Protein AF-A0ABD5S3V9-F1 (afdb_monomer)

Secondary structure (DSSP, 8-state):
--HHHHHHHHHHHHHHHHHHHHHHHHHHHHHHHHHT--HHHHHHHHHHHHHHHHTTHHHHHHHHHH--

Mean predicted aligned error: 4.63 Å

Radius of gyration: 17.01 Å; Cα contacts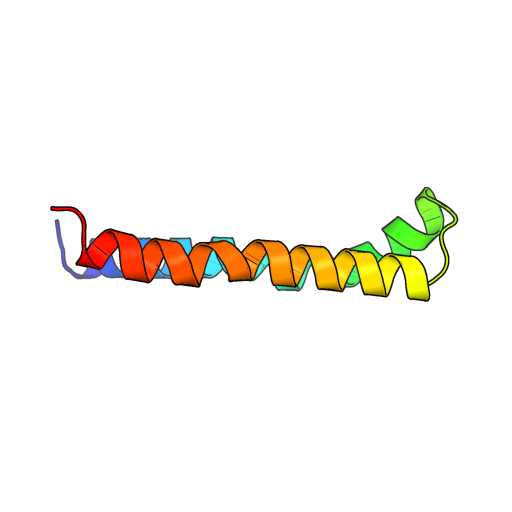 (8 Å, |Δi|>4): 10; chains: 1; bounding box: 38×22×46 Å

InterPro domains:
  IPR036259 MFS transporter superfamily [G3DSA:1.20.1250.20] (2-68)
  IPR036259 MFS transporter superfamily [SSF103473] (3-67)

Sequence (68 aa):
MSRGRLFGTLCSLALLVNLARVMFAPMVDEIIDVFGVGEATVGLLVTLVWVGSAVPRLPTGWLLTRLP

Organism: NCBI:txid1776492

Foldseek 3Di:
DDPVVVVVVVVVVVCVLCVCVVVVPVCLVVCCVVVVDDSVVSVVVVVVVVCVSCVCVVVVVVCVVVPD

pLDDT: mean 91.93, std 4.74, range [70.44, 97.25]

Solvent-accessible surface area (backbone atoms only — not comparable to full-atom values): 4012 Å² total; per-residue (Å²): 135,57,72,68,58,54,51,49,53,52,52,50,52,56,46,60,70,50,45,56,65,64,62,45,60,76,45,51,60,54,51,29,64,78,67,74,46,57,70,69,60,52,52,51,50,55,48,50,53,51,49,62,67,50,56,59,56,57,60,48,57,52,44,67,73,73,52,134

Structure (mmCIF, N/CA/C/O backbone):
data_AF-A0ABD5S3V9-F1
#
_entry.id   AF-A0ABD5S3V9-F1
#
loop_
_atom_site.group_PDB
_atom_site.id
_atom_site.type_symbol
_atom_site.label_atom_id
_atom_site.label_alt_id
_atom_site.label_comp_id
_atom_site.label_asym_id
_atom_site.label_entity_id
_atom_site.label_seq_id
_atom_site.pdbx_PDB_ins_code
_atom_site.Cartn_x
_atom_site.Cartn_y
_atom_site.Cartn_z
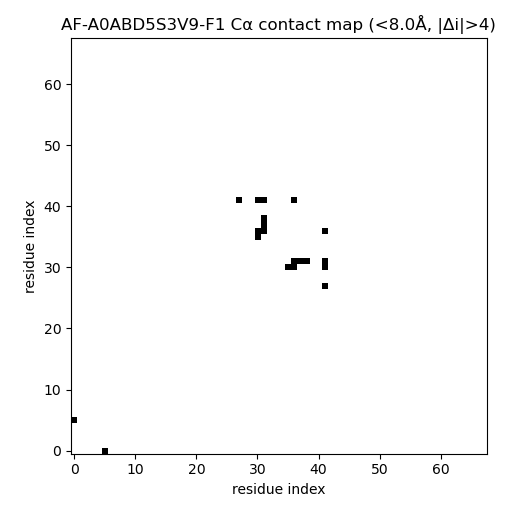_atom_site.occupancy
_atom_site.B_iso_or_equiv
_atom_site.auth_seq_id
_atom_site.auth_comp_id
_atom_site.auth_asym_id
_atom_site.auth_atom_id
_atom_site.pdbx_PDB_model_num
ATOM 1 N N . MET A 1 1 ? -17.443 -12.129 22.255 1.00 70.44 1 MET A N 1
ATOM 2 C CA . MET A 1 1 ? -16.123 -12.227 21.584 1.00 70.44 1 MET A CA 1
ATOM 3 C C . MET A 1 1 ? -15.060 -11.705 22.549 1.00 70.44 1 MET A C 1
ATOM 5 O O . MET A 1 1 ? -15.290 -10.648 23.120 1.00 70.44 1 MET A O 1
ATOM 9 N N . SER A 1 2 ? -13.968 -12.432 22.828 1.00 92.00 2 SER A N 1
ATOM 10 C CA . SER A 1 2 ? -12.948 -11.937 23.775 1.00 92.00 2 SER A CA 1
ATOM 11 C C . SER A 1 2 ? -12.089 -10.844 23.129 1.00 92.00 2 SER A C 1
ATOM 13 O O . SER A 1 2 ? -11.842 -10.884 21.922 1.00 92.00 2 SER A O 1
ATOM 15 N N . ARG A 1 3 ? -11.615 -9.874 23.922 1.00 92.12 3 ARG A N 1
ATOM 16 C CA . ARG A 1 3 ? -10.794 -8.743 23.439 1.00 92.12 3 ARG A CA 1
ATOM 17 C C . ARG A 1 3 ? -9.551 -9.215 22.673 1.00 92.12 3 ARG A C 1
ATOM 19 O O . ARG A 1 3 ? -9.235 -8.663 21.627 1.00 92.12 3 ARG A O 1
ATOM 26 N N . GLY A 1 4 ? -8.910 -10.287 23.148 1.00 95.88 4 GLY A N 1
ATOM 27 C CA . GLY A 1 4 ? -7.759 -10.897 22.475 1.00 95.88 4 GLY A CA 1
ATOM 28 C C . GLY A 1 4 ? -8.099 -11.510 21.115 1.00 95.88 4 GLY A C 1
ATOM 29 O O . GLY A 1 4 ? -7.308 -11.399 20.186 1.00 95.88 4 GLY A O 1
ATOM 30 N N . ARG A 1 5 ? -9.299 -12.087 20.959 1.00 93.75 5 ARG A N 1
ATOM 31 C CA . ARG A 1 5 ? -9.743 -12.649 19.675 1.00 93.75 5 ARG A CA 1
ATOM 32 C C . ARG A 1 5 ? -9.991 -11.540 18.648 1.00 93.75 5 ARG A C 1
ATOM 34 O O . ARG A 1 5 ? -9.520 -11.660 17.529 1.00 93.75 5 ARG A O 1
ATOM 41 N N . LEU A 1 6 ? -10.643 -10.443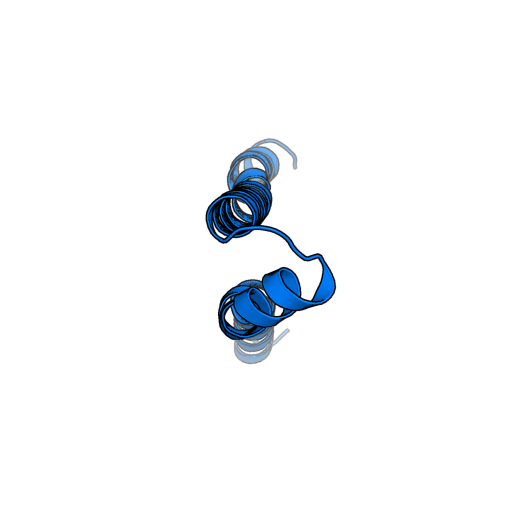 19.051 1.00 95.00 6 LEU A N 1
ATOM 42 C CA . LEU A 1 6 ? -10.828 -9.257 18.201 1.00 95.00 6 LEU A CA 1
ATOM 43 C C . LEU A 1 6 ? -9.486 -8.661 17.760 1.00 95.00 6 LEU A C 1
ATOM 45 O O . LEU A 1 6 ? -9.275 -8.431 16.574 1.00 95.00 6 LEU A O 1
ATOM 49 N N . PHE A 1 7 ? -8.584 -8.430 18.716 1.00 95.94 7 PHE A N 1
ATOM 50 C CA . PHE A 1 7 ? -7.267 -7.862 18.444 1.00 95.94 7 PHE A CA 1
ATOM 51 C C . PHE A 1 7 ? -6.459 -8.738 17.482 1.00 95.94 7 PHE A C 1
ATOM 53 O O . PHE A 1 7 ? -5.944 -8.236 16.487 1.00 95.94 7 PHE A O 1
ATOM 60 N N . GLY A 1 8 ? -6.432 -10.052 17.722 1.00 97.25 8 GLY A N 1
ATOM 61 C CA . GLY A 1 8 ? -5.776 -11.005 16.829 1.00 97.25 8 GLY A CA 1
ATOM 62 C C . GLY A 1 8 ? -6.322 -10.931 15.403 1.00 97.25 8 GLY A C 1
ATOM 63 O O . GLY A 1 8 ? -5.545 -10.807 14.464 1.00 97.25 8 GLY A O 1
ATOM 64 N N . THR A 1 9 ? -7.648 -10.914 15.231 1.00 96.06 9 THR A N 1
ATOM 65 C CA . THR A 1 9 ? -8.266 -10.813 13.899 1.00 96.06 9 THR A CA 1
ATOM 66 C C . THR A 1 9 ? -7.915 -9.501 13.190 1.00 96.06 9 THR A C 1
ATOM 68 O O . THR A 1 9 ? -7.600 -9.523 12.002 1.00 96.06 9 THR A O 1
ATOM 71 N N . LEU A 1 10 ? -7.914 -8.368 13.902 1.00 95.44 10 LEU A N 1
ATOM 72 C CA . LEU A 1 10 ? -7.526 -7.072 13.331 1.00 95.44 10 LEU A CA 1
ATOM 73 C C . LEU A 1 10 ? -6.051 -7.050 12.907 1.00 95.44 10 LEU A C 1
ATOM 75 O O . LEU A 1 10 ? -5.740 -6.602 11.804 1.00 95.44 10 LEU A O 1
ATOM 79 N N . CYS A 1 11 ? -5.150 -7.575 13.742 1.00 95.94 11 CYS A N 1
ATOM 80 C CA . CYS A 1 11 ? -3.729 -7.684 13.414 1.00 95.94 11 CYS A CA 1
ATOM 81 C C . CYS A 1 11 ? -3.485 -8.604 12.215 1.00 95.94 11 CYS A C 1
ATOM 83 O O . CYS A 1 11 ? -2.727 -8.238 11.321 1.00 95.94 11 CYS A O 1
ATOM 85 N N . SER A 1 12 ? -4.143 -9.766 12.158 1.00 95.88 12 SER A N 1
ATOM 86 C CA . SER A 1 12 ? -4.041 -10.674 11.012 1.00 95.88 12 SER A CA 1
ATOM 87 C C . SER A 1 12 ? -4.530 -10.012 9.727 1.00 95.88 12 SER A C 1
ATOM 89 O O . SER A 1 12 ? -3.860 -10.107 8.704 1.00 95.88 12 SER A O 1
ATOM 91 N N . LEU A 1 13 ? -5.654 -9.295 9.773 1.00 93.31 13 LEU A N 1
ATOM 92 C CA . LEU A 1 13 ? -6.181 -8.594 8.603 1.00 93.31 13 LEU A CA 1
ATOM 93 C C . LEU A 1 13 ? -5.229 -7.485 8.132 1.00 93.31 13 LEU A C 1
ATOM 95 O O . LEU A 1 13 ? -4.928 -7.394 6.943 1.00 93.31 13 LEU A O 1
ATOM 99 N N . ALA A 1 14 ? -4.690 -6.692 9.061 1.00 91.44 14 ALA A N 1
ATOM 100 C CA . ALA A 1 14 ? -3.695 -5.672 8.743 1.00 91.44 14 ALA A CA 1
ATOM 101 C C . ALA A 1 14 ? -2.413 -6.282 8.151 1.00 91.44 14 ALA A C 1
ATOM 103 O O . ALA A 1 14 ? -1.884 -5.756 7.172 1.00 91.44 14 ALA A O 1
ATOM 104 N N . LEU A 1 15 ? -1.936 -7.401 8.703 1.00 93.31 15 LEU A N 1
ATOM 105 C CA . LEU A 1 15 ? -0.775 -8.122 8.187 1.00 93.31 15 LEU A CA 1
ATOM 106 C C . LEU A 1 15 ? -1.023 -8.599 6.756 1.00 93.31 15 LEU A C 1
ATOM 108 O O . LEU A 1 15 ? -0.218 -8.303 5.883 1.00 93.31 15 LEU A O 1
ATOM 112 N N . LEU A 1 16 ? -2.138 -9.286 6.500 1.00 90.31 16 LEU A N 1
ATOM 113 C CA . LEU A 1 16 ? -2.458 -9.843 5.182 1.00 90.31 16 LEU A CA 1
ATOM 114 C C . LEU A 1 16 ? -2.536 -8.757 4.102 1.00 90.31 16 LEU A C 1
ATOM 116 O O . LEU A 1 16 ? -1.961 -8.915 3.028 1.00 90.31 16 LEU A O 1
ATOM 120 N N . VAL A 1 17 ? -3.183 -7.627 4.405 1.00 86.19 17 VAL A N 1
ATOM 121 C CA . VAL A 1 17 ? -3.304 -6.500 3.464 1.00 86.19 17 VAL A CA 1
ATOM 122 C C . VAL A 1 17 ? -1.941 -5.869 3.151 1.00 86.19 17 VAL A C 1
ATOM 124 O O . VAL A 1 17 ? -1.726 -5.394 2.036 1.00 86.19 17 VAL A O 1
ATOM 127 N N . ASN A 1 18 ? -1.006 -5.865 4.106 1.00 88.81 18 ASN A N 1
ATOM 128 C CA . ASN A 1 18 ? 0.322 -5.278 3.910 1.00 88.81 18 ASN A CA 1
ATOM 129 C C . ASN A 1 18 ? 1.378 -6.287 3.432 1.00 88.81 18 ASN A C 1
ATOM 131 O O . ASN A 1 18 ? 2.364 -5.867 2.832 1.00 88.81 18 ASN A O 1
ATOM 135 N N . LEU A 1 19 ? 1.170 -7.595 3.612 1.00 90.38 19 LEU A N 1
ATOM 136 C C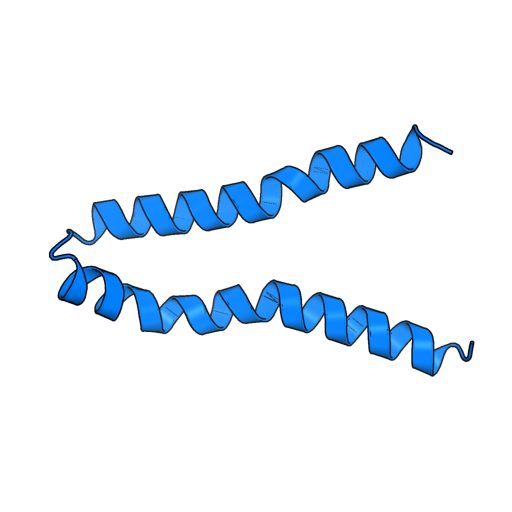A . LEU A 1 19 ? 2.084 -8.649 3.157 1.00 90.38 19 LEU A CA 1
ATOM 137 C C . LEU A 1 19 ? 2.307 -8.586 1.642 1.00 90.38 19 LEU A C 1
ATOM 139 O O . LEU A 1 19 ? 3.421 -8.805 1.170 1.00 90.38 19 LEU A O 1
ATOM 143 N N . ALA A 1 20 ? 1.277 -8.187 0.892 1.00 82.94 20 ALA A N 1
ATOM 144 C CA . ALA A 1 20 ? 1.371 -7.947 -0.543 1.00 82.94 20 ALA A CA 1
ATOM 145 C C . ALA A 1 20 ? 2.502 -6.968 -0.917 1.00 82.94 20 ALA A C 1
ATOM 147 O O . ALA A 1 20 ? 3.123 -7.150 -1.956 1.00 82.94 20 ALA A O 1
ATOM 148 N N . ARG A 1 21 ? 2.828 -5.976 -0.068 1.00 83.50 21 ARG A N 1
ATOM 149 C CA . ARG A 1 21 ? 3.948 -5.032 -0.285 1.00 83.50 21 ARG A CA 1
ATOM 150 C C . ARG A 1 21 ? 5.309 -5.704 -0.241 1.00 83.50 21 ARG A C 1
ATOM 152 O O . ARG A 1 21 ? 6.188 -5.332 -1.007 1.00 83.50 21 ARG A O 1
ATOM 159 N N . VAL A 1 22 ? 5.467 -6.679 0.646 1.00 88.38 22 VAL A N 1
ATOM 160 C CA . VAL A 1 22 ? 6.723 -7.412 0.821 1.00 88.38 22 VAL A CA 1
ATOM 161 C C . VAL A 1 22 ? 6.907 -8.414 -0.314 1.00 88.38 22 VAL A C 1
ATOM 163 O O . VAL A 1 22 ? 7.984 -8.493 -0.891 1.00 88.38 22 VAL A O 1
ATOM 166 N N . MET A 1 23 ? 5.838 -9.127 -0.678 1.00 87.69 23 MET A N 1
ATOM 167 C CA . MET A 1 23 ? 5.878 -10.132 -1.744 1.00 87.69 23 MET A CA 1
ATOM 168 C C . MET A 1 23 ? 6.060 -9.523 -3.140 1.00 87.69 23 MET A C 1
ATOM 170 O O . MET A 1 23 ? 6.632 -10.173 -4.006 1.00 87.69 23 MET A O 1
ATOM 174 N N . PHE A 1 24 ? 5.606 -8.283 -3.367 1.00 85.38 24 PHE A N 1
ATOM 175 C CA . PHE A 1 24 ? 5.736 -7.626 -4.672 1.00 85.38 24 PHE A CA 1
ATOM 176 C C . PHE A 1 24 ? 7.176 -7.258 -5.030 1.00 85.38 24 PHE A C 1
ATOM 178 O O . PHE A 1 24 ? 7.508 -7.246 -6.207 1.00 85.38 24 PHE A O 1
ATOM 185 N N . ALA A 1 25 ? 8.018 -6.943 -4.041 1.00 86.88 25 ALA A N 1
ATOM 186 C CA . ALA A 1 25 ? 9.385 -6.484 -4.281 1.00 86.88 25 ALA A CA 1
ATOM 187 C C . ALA A 1 25 ? 10.221 -7.467 -5.130 1.00 86.88 25 ALA A C 1
ATOM 189 O O . ALA A 1 25 ? 10.717 -7.038 -6.167 1.00 86.88 25 ALA A O 1
ATOM 190 N N . PRO A 1 26 ? 10.331 -8.766 -4.781 1.00 90.50 26 PRO A N 1
ATOM 191 C CA . PRO A 1 26 ? 11.063 -9.726 -5.610 1.00 90.50 26 PRO A CA 1
ATOM 192 C C . PRO A 1 26 ? 10.362 -10.060 -6.935 1.00 90.50 26 PRO A C 1
ATOM 194 O O . PRO A 1 26 ? 11.002 -10.572 -7.838 1.00 90.50 26 PRO A O 1
ATOM 197 N N . MET A 1 27 ? 9.059 -9.788 -7.079 1.00 88.88 27 MET A N 1
ATOM 198 C CA . MET A 1 27 ? 8.328 -10.070 -8.322 1.00 88.88 27 MET A CA 1
ATOM 199 C C . MET A 1 27 ? 8.556 -9.018 -9.412 1.00 88.88 27 MET A C 1
ATOM 201 O O . MET A 1 27 ? 8.141 -9.236 -10.546 1.00 88.88 27 MET A O 1
ATOM 205 N N . VAL A 1 28 ? 9.157 -7.868 -9.088 1.00 92.25 28 VAL A N 1
ATOM 206 C CA . VAL A 1 28 ? 9.396 -6.794 -10.065 1.00 92.25 28 VAL A CA 1
ATOM 207 C C . VAL A 1 28 ? 10.293 -7.283 -11.200 1.00 92.25 28 VAL A C 1
ATOM 209 O O . VAL A 1 28 ? 9.938 -7.090 -12.362 1.00 92.25 28 VAL A O 1
ATOM 212 N N . ASP A 1 29 ? 11.393 -7.956 -10.865 1.00 93.00 29 ASP A N 1
ATOM 213 C CA . ASP A 1 29 ? 12.359 -8.462 -11.844 1.00 93.00 29 ASP A CA 1
ATOM 214 C C . ASP A 1 29 ? 11.732 -9.560 -12.718 1.00 93.00 29 ASP A C 1
ATOM 216 O O . ASP A 1 29 ? 11.824 -9.514 -13.944 1.00 93.00 29 ASP A O 1
ATOM 220 N N . GLU A 1 30 ? 10.964 -10.469 -12.116 1.00 94.31 30 GLU A N 1
ATOM 221 C CA . GLU A 1 30 ? 10.220 -11.500 -12.845 1.00 94.31 30 GLU A CA 1
ATOM 222 C C . GLU A 1 30 ? 9.165 -10.917 -13.797 1.00 94.31 30 GLU A C 1
ATOM 224 O O . GLU A 1 30 ? 8.958 -11.441 -14.890 1.00 94.31 30 GLU A O 1
ATOM 229 N N . ILE A 1 31 ? 8.488 -9.826 -13.419 1.00 92.81 31 ILE A N 1
ATOM 230 C CA . ILE A 1 31 ? 7.536 -9.138 -14.307 1.00 92.81 31 ILE A CA 1
ATOM 231 C C . ILE A 1 31 ? 8.274 -8.503 -15.491 1.00 92.81 31 ILE A C 1
ATOM 233 O O . ILE A 1 31 ? 7.768 -8.537 -16.614 1.00 92.81 31 ILE A O 1
ATOM 237 N N . ILE A 1 32 ? 9.454 -7.927 -15.258 1.00 95.56 32 ILE A N 1
ATOM 238 C CA . ILE A 1 32 ? 10.297 -7.368 -16.321 1.00 95.56 32 ILE A CA 1
ATOM 239 C C . ILE A 1 32 ? 10.687 -8.466 -17.315 1.00 95.56 32 ILE A C 1
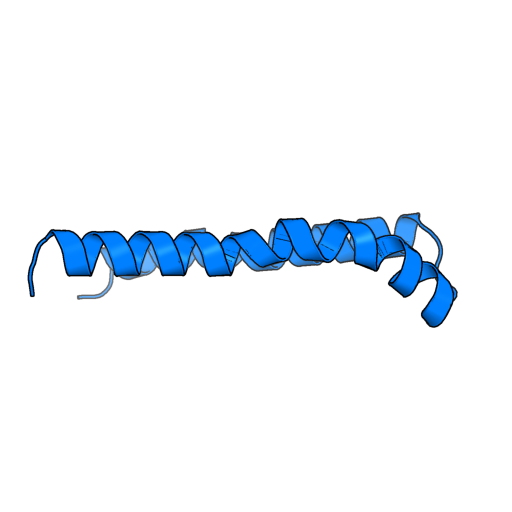ATOM 241 O O . ILE A 1 32 ? 10.473 -8.290 -18.516 1.00 95.56 32 ILE A O 1
ATOM 245 N N . ASP A 1 33 ? 11.192 -9.596 -16.820 1.00 96.56 33 ASP A N 1
ATOM 246 C CA . ASP A 1 33 ? 11.690 -10.697 -17.650 1.00 96.56 33 ASP A CA 1
ATOM 247 C C . ASP A 1 33 ? 10.567 -11.386 -18.440 1.00 96.56 33 ASP A C 1
ATOM 249 O O . ASP A 1 33 ? 10.615 -11.471 -19.668 1.00 96.56 33 ASP A O 1
ATOM 253 N N . VAL A 1 34 ? 9.487 -11.791 -17.760 1.00 96.44 34 VAL A N 1
ATOM 254 C CA . VAL A 1 34 ? 8.380 -12.540 -18.382 1.00 96.44 34 VAL A CA 1
ATOM 255 C C . VAL A 1 34 ? 7.637 -11.714 -19.432 1.00 96.44 34 VAL A C 1
ATOM 257 O O . VAL A 1 34 ? 7.194 -12.258 -20.446 1.00 96.44 34 VAL A O 1
ATOM 260 N N . PHE A 1 35 ? 7.468 -10.409 -19.201 1.00 95.12 35 PHE A N 1
ATOM 261 C CA . PHE A 1 35 ? 6.706 -9.540 -20.102 1.00 95.12 35 PHE A CA 1
ATOM 262 C C . PHE A 1 35 ? 7.585 -8.702 -21.041 1.00 95.12 35 PHE A C 1
ATOM 264 O O . PHE A 1 35 ? 7.043 -8.002 -21.898 1.00 95.12 35 PHE A O 1
ATOM 271 N N . GLY A 1 36 ? 8.916 -8.762 -20.913 1.00 95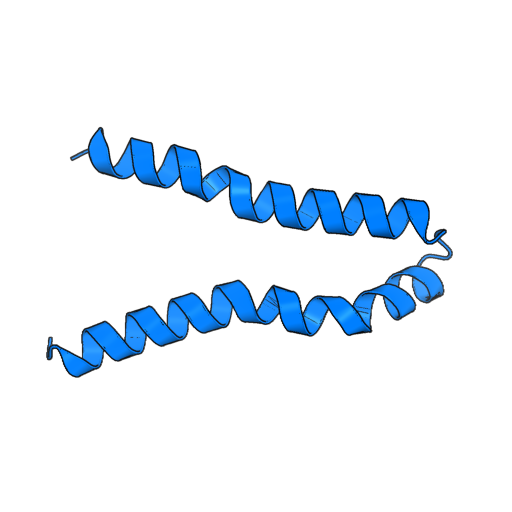.62 36 GLY A N 1
ATOM 272 C CA . GLY A 1 36 ? 9.856 -8.010 -21.749 1.00 95.62 36 GLY A CA 1
ATOM 273 C C . GLY A 1 36 ? 9.674 -6.490 -21.666 1.00 95.62 36 GLY A C 1
ATOM 274 O O . GLY A 1 36 ? 9.866 -5.781 -22.656 1.00 95.62 36 GLY A O 1
ATOM 275 N N . VAL A 1 37 ? 9.239 -5.979 -20.511 1.00 96.00 37 VAL A N 1
ATOM 276 C CA . VAL A 1 37 ? 8.924 -4.558 -20.296 1.00 96.00 37 VAL A CA 1
ATOM 277 C C . VAL A 1 37 ? 10.053 -3.849 -19.556 1.00 96.00 37 VAL A C 1
ATOM 279 O O . VAL A 1 37 ? 10.656 -4.402 -18.650 1.00 96.00 37 VAL A O 1
ATOM 282 N N . GLY A 1 38 ? 10.322 -2.591 -19.907 1.00 95.00 38 GLY A N 1
ATOM 283 C CA . GLY A 1 38 ? 11.361 -1.808 -19.233 1.00 95.00 38 GLY A CA 1
ATOM 284 C C . GLY A 1 38 ? 11.016 -1.446 -17.782 1.00 95.00 38 GLY A C 1
ATOM 285 O O . GLY A 1 38 ? 9.844 -1.324 -17.413 1.00 95.00 38 GLY A O 1
ATOM 286 N N . GLU A 1 39 ? 12.051 -1.171 -16.984 1.00 94.69 39 GLU A N 1
ATOM 287 C CA . GLU A 1 39 ? 11.947 -0.799 -15.563 1.00 94.69 39 GLU A CA 1
ATOM 288 C C . GLU A 1 39 ? 10.972 0.360 -15.309 1.00 94.69 39 GLU A C 1
ATOM 290 O O . GLU A 1 39 ? 10.186 0.320 -14.366 1.00 94.69 39 GLU A O 1
ATOM 295 N N . ALA A 1 40 ? 10.964 1.380 -16.176 1.00 95.94 40 ALA A N 1
ATOM 296 C CA . ALA A 1 40 ? 10.072 2.533 -16.039 1.00 95.94 40 ALA A CA 1
ATOM 297 C C . ALA A 1 40 ? 8.585 2.141 -16.128 1.00 95.94 40 ALA A C 1
ATOM 299 O O . ALA A 1 40 ? 7.757 2.654 -15.372 1.00 95.94 40 ALA A O 1
ATOM 300 N N . THR A 1 41 ? 8.246 1.207 -17.021 1.00 96.19 41 THR A N 1
ATOM 301 C CA . THR A 1 41 ? 6.877 0.698 -17.185 1.00 96.19 41 THR A CA 1
ATOM 302 C C . THR A 1 41 ? 6.435 -0.064 -15.942 1.00 96.19 41 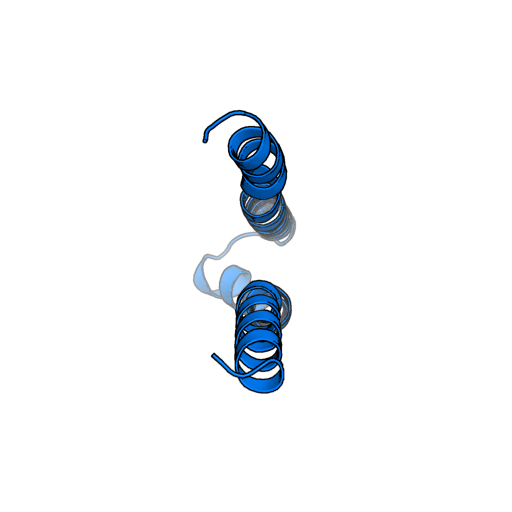THR A C 1
ATOM 304 O O . THR A 1 41 ? 5.330 0.156 -15.443 1.00 96.19 41 THR A O 1
ATOM 307 N N . VAL A 1 42 ? 7.306 -0.920 -15.401 1.00 95.19 42 VAL A N 1
ATOM 308 C CA . VAL A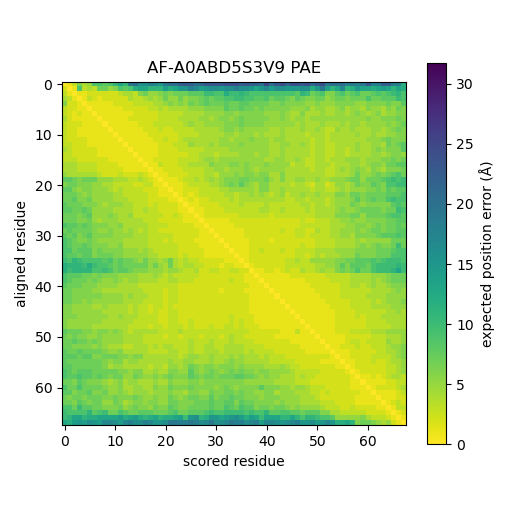 1 42 ? 7.001 -1.687 -14.186 1.00 95.19 42 VAL A CA 1
ATOM 309 C C . VAL A 1 42 ? 6.950 -0.780 -12.960 1.00 95.19 42 VAL A C 1
ATOM 311 O O . VAL A 1 42 ? 6.037 -0.910 -12.149 1.00 95.19 42 VAL A O 1
ATOM 314 N N . GLY A 1 43 ? 7.832 0.216 -12.858 1.00 93.25 43 GLY A N 1
ATOM 315 C CA . GLY A 1 43 ? 7.784 1.236 -11.809 1.00 93.25 43 GLY A CA 1
ATOM 316 C C . GLY A 1 43 ? 6.474 2.033 -11.817 1.00 93.25 43 GLY A C 1
ATOM 317 O O . GLY A 1 43 ? 5.874 2.263 -10.759 1.00 93.25 43 GLY A O 1
ATOM 318 N N . LEU A 1 44 ? 5.971 2.392 -13.003 1.00 96.44 44 LEU A N 1
ATOM 319 C CA . LEU A 1 44 ? 4.656 3.018 -13.151 1.00 96.44 44 LEU A CA 1
ATOM 320 C C . LEU A 1 44 ? 3.530 2.065 -12.727 1.00 96.44 44 LEU A C 1
ATOM 322 O O . LEU A 1 44 ? 2.652 2.465 -11.962 1.00 96.44 44 LEU A O 1
ATOM 326 N N . LEU A 1 45 ? 3.568 0.807 -13.172 1.00 93.94 45 LEU A N 1
ATOM 327 C CA . LEU A 1 45 ? 2.585 -0.215 -12.804 1.00 93.94 45 LEU A CA 1
ATOM 328 C C . LEU A 1 45 ? 2.528 -0.406 -11.285 1.00 93.94 45 LEU A C 1
ATOM 330 O O . LEU A 1 45 ? 1.454 -0.329 -10.693 1.00 93.94 45 LEU A O 1
ATOM 334 N N . VAL A 1 46 ? 3.679 -0.589 -10.640 1.00 92.81 46 VAL A N 1
ATOM 335 C CA . VAL A 1 46 ? 3.795 -0.743 -9.184 1.00 92.81 46 VAL A CA 1
ATOM 336 C C . VAL A 1 46 ? 3.236 0.486 -8.465 1.00 92.81 46 VAL A C 1
ATOM 338 O O . VAL A 1 46 ? 2.476 0.355 -7.504 1.00 92.81 46 VAL A O 1
ATOM 341 N N . THR A 1 47 ? 3.534 1.690 -8.958 1.00 93.69 47 THR A N 1
ATOM 342 C CA . THR A 1 47 ? 2.965 2.932 -8.415 1.00 93.69 47 THR A CA 1
ATOM 343 C C . THR A 1 47 ? 1.440 2.941 -8.517 1.00 93.69 47 THR A C 1
ATOM 345 O O . THR A 1 47 ? 0.761 3.233 -7.531 1.00 93.69 47 THR A O 1
ATOM 348 N N . LEU A 1 48 ? 0.883 2.568 -9.672 1.00 95.50 48 LEU A N 1
ATOM 349 C CA . LEU A 1 48 ? -0.563 2.481 -9.883 1.00 95.50 48 LEU A CA 1
ATOM 350 C C . LEU A 1 48 ? -1.218 1.436 -8.976 1.00 95.50 48 LEU A C 1
ATOM 352 O O . LEU A 1 48 ? -2.282 1.706 -8.423 1.00 95.50 48 LEU A O 1
ATOM 356 N N . VAL A 1 49 ? -0.578 0.287 -8.755 1.00 92.00 49 VAL A N 1
ATOM 357 C CA . VAL A 1 49 ? -1.043 -0.729 -7.796 1.00 92.00 49 VAL A CA 1
ATOM 358 C C . VAL A 1 49 ? -1.115 -0.143 -6.384 1.00 92.00 49 VAL A C 1
ATOM 360 O O . VAL A 1 49 ? -2.117 -0.319 -5.683 1.00 92.00 49 VAL A O 1
ATOM 363 N N . TRP A 1 50 ? -0.098 0.613 -5.959 1.00 90.88 50 TRP A N 1
ATOM 364 C CA . TRP A 1 50 ? -0.099 1.239 -4.635 1.00 90.88 50 TRP A CA 1
ATOM 365 C C . TRP A 1 50 ? -1.132 2.341 -4.482 1.00 90.88 50 TRP A C 1
ATOM 367 O O . TRP A 1 50 ? -1.805 2.390 -3.448 1.00 90.88 50 TRP A O 1
ATOM 377 N N . VAL A 1 51 ? -1.278 3.192 -5.495 1.00 94.50 51 VAL A N 1
ATOM 378 C CA . VAL A 1 51 ? -2.316 4.225 -5.525 1.00 94.50 51 VAL A CA 1
ATOM 379 C C . VAL A 1 51 ? -3.691 3.566 -5.500 1.00 94.50 51 VAL A C 1
ATOM 381 O O . VAL A 1 51 ? -4.497 3.887 -4.632 1.00 94.50 51 VAL A O 1
ATOM 384 N N . GLY A 1 52 ? -3.933 2.5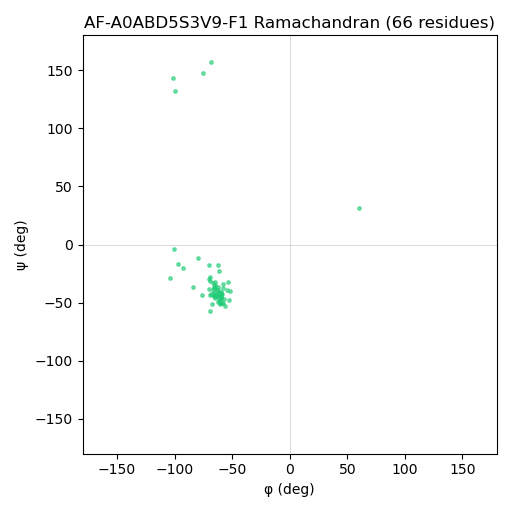74 -6.357 1.00 91.81 52 GLY A N 1
ATOM 385 C CA . GLY A 1 52 ? -5.181 1.813 -6.401 1.00 91.81 52 GLY A CA 1
ATOM 386 C C . GLY A 1 52 ? -5.519 1.131 -5.073 1.00 91.81 52 GLY A C 1
ATOM 387 O O . GLY A 1 52 ? -6.671 1.142 -4.659 1.00 91.81 52 GLY A O 1
ATOM 388 N N . SER A 1 53 ? -4.525 0.616 -4.343 1.00 88.81 53 SER A N 1
ATOM 389 C CA . SER A 1 53 ? -4.714 0.058 -2.992 1.00 88.81 53 SER A CA 1
ATOM 390 C C . SER A 1 53 ? -5.018 1.122 -1.924 1.00 88.81 53 SER A C 1
ATOM 392 O O . SER A 1 53 ? -5.679 0.842 -0.917 1.00 88.81 53 SER A O 1
ATOM 394 N N . ALA A 1 54 ? -4.511 2.343 -2.097 1.00 89.75 54 ALA A N 1
ATOM 395 C CA . ALA A 1 54 ? -4.695 3.437 -1.148 1.00 89.75 54 ALA A CA 1
ATOM 396 C C . ALA A 1 54 ? -6.016 4.186 -1.364 1.00 89.75 54 ALA A C 1
ATOM 398 O O . ALA A 1 54 ? -6.654 4.574 -0.384 1.00 89.75 54 ALA A O 1
ATOM 399 N N . VAL A 1 55 ? -6.444 4.347 -2.620 1.00 94.31 55 VAL A N 1
ATOM 400 C CA . VAL A 1 55 ? -7.632 5.123 -3.004 1.00 94.31 55 VAL A CA 1
ATOM 401 C C . VAL A 1 55 ? -8.882 4.703 -2.233 1.00 94.31 55 VAL A C 1
ATOM 403 O O . VAL A 1 55 ? -9.500 5.600 -1.676 1.00 94.31 55 VAL A O 1
ATOM 406 N N . PRO A 1 56 ? -9.240 3.409 -2.088 1.00 90.00 56 PRO A N 1
ATOM 407 C CA . PRO A 1 56 ? -10.435 2.993 -1.355 1.00 90.00 56 PRO A CA 1
ATOM 408 C C . PRO A 1 56 ? -10.435 3.378 0.125 1.00 90.00 56 PRO A C 1
ATOM 410 O O . PRO A 1 56 ? -11.505 3.489 0.720 1.00 90.00 56 PRO A O 1
ATOM 413 N N . ARG A 1 57 ? -9.268 3.615 0.738 1.00 88.19 57 ARG A N 1
ATOM 414 C CA . ARG A 1 57 ? -9.160 3.887 2.181 1.00 88.19 57 ARG A CA 1
ATOM 415 C C . ARG A 1 57 ? -9.830 5.210 2.559 1.00 88.19 57 ARG A C 1
ATOM 417 O O . ARG A 1 57 ? -10.477 5.285 3.599 1.00 88.19 57 ARG A O 1
ATOM 424 N N . LEU A 1 58 ? -9.727 6.220 1.695 1.00 89.88 58 LEU A N 1
ATOM 425 C CA . LEU A 1 58 ? -10.332 7.540 1.900 1.00 89.88 58 LEU A CA 1
ATOM 426 C C . LEU A 1 58 ? -11.873 7.528 1.816 1.00 89.88 58 LEU A C 1
ATOM 428 O O . LEU A 1 58 ? -12.513 7.900 2.803 1.00 89.88 58 LEU A O 1
ATOM 432 N N . PRO A 1 59 ? -12.507 7.083 0.709 1.00 92.25 59 PRO A N 1
ATOM 433 C CA . PRO A 1 59 ? -13.954 7.035 0.610 1.00 92.25 59 PRO A CA 1
ATOM 434 C C . PRO A 1 59 ? -14.541 6.018 1.581 1.00 92.25 59 PRO A C 1
ATOM 436 O O . PRO A 1 59 ? -15.602 6.294 2.112 1.00 92.25 59 PRO A O 1
ATOM 439 N N . THR A 1 60 ? -13.866 4.900 1.883 1.00 92.12 60 THR A N 1
ATOM 440 C CA . THR A 1 60 ? -14.360 3.951 2.898 1.00 92.12 60 THR A CA 1
ATOM 441 C C . THR A 1 60 ? -14.447 4.619 4.265 1.00 92.12 60 THR A C 1
ATOM 443 O O . THR A 1 60 ? -15.489 4.544 4.906 1.00 92.12 60 THR A O 1
ATOM 446 N N . GLY A 1 61 ? -13.397 5.330 4.695 1.00 89.56 61 GLY A N 1
ATOM 447 C CA . GLY A 1 61 ? -13.417 6.058 5.967 1.00 89.56 61 GLY A CA 1
ATOM 448 C C . GLY A 1 61 ? -14.523 7.111 6.018 1.00 89.56 61 GLY A C 1
ATOM 449 O O . GLY A 1 61 ? -15.241 7.203 7.007 1.00 89.56 61 GLY A O 1
ATOM 450 N N . TRP A 1 62 ? -14.722 7.850 4.928 1.00 93.56 62 TRP A N 1
ATOM 451 C CA . TRP A 1 62 ? -15.817 8.813 4.827 1.00 93.56 62 TRP A CA 1
ATOM 452 C C . TRP A 1 62 ? -17.200 8.144 4.836 1.00 93.56 62 TRP A C 1
ATOM 454 O O . TRP A 1 62 ? -18.102 8.582 5.548 1.00 93.56 62 TRP A O 1
ATOM 464 N N . LEU A 1 63 ? -17.373 7.060 4.081 1.00 95.00 63 LEU A N 1
ATOM 465 C CA . LEU A 1 63 ? -18.649 6.369 3.918 1.00 95.00 63 LEU A CA 1
ATOM 466 C C . LEU A 1 63 ? -19.111 5.746 5.234 1.00 95.00 63 LEU A C 1
ATOM 468 O O . LEU A 1 63 ? -20.271 5.906 5.597 1.00 95.00 63 LEU A O 1
ATOM 472 N N . LEU A 1 64 ? -18.182 5.147 5.985 1.00 92.69 64 LEU A N 1
ATOM 473 C CA . LEU A 1 64 ? -18.428 4.606 7.326 1.00 92.69 64 LEU A CA 1
ATOM 474 C C . LEU A 1 64 ? -18.847 5.674 8.348 1.00 92.69 64 LEU A C 1
ATOM 476 O O . LEU A 1 64 ? -19.375 5.330 9.397 1.00 92.69 64 LEU A O 1
ATOM 480 N N . THR A 1 65 ? -18.606 6.960 8.068 1.00 93.94 65 THR A N 1
ATOM 481 C CA . THR A 1 65 ? -19.054 8.068 8.932 1.00 93.94 65 THR A CA 1
ATOM 482 C C . THR A 1 65 ? -20.359 8.713 8.475 1.00 93.94 65 THR A C 1
ATOM 484 O O . THR A 1 65 ? -20.980 9.434 9.251 1.00 93.94 65 THR A O 1
ATOM 487 N N . ARG A 1 66 ? -20.780 8.487 7.223 1.00 93.38 66 ARG A N 1
ATOM 488 C CA . ARG A 1 66 ? -22.009 9.069 6.660 1.00 93.38 66 ARG A CA 1
ATOM 489 C C . ARG A 1 66 ? -23.172 8.095 6.553 1.00 93.38 66 ARG A C 1
ATOM 491 O O . ARG A 1 66 ? -24.311 8.553 6.563 1.00 93.38 66 ARG A O 1
ATOM 498 N N . LEU A 1 67 ? -22.903 6.805 6.383 1.00 91.25 67 LEU A N 1
ATOM 499 C CA . LEU A 1 67 ? -23.936 5.781 6.289 1.00 91.25 67 LEU A CA 1
ATOM 500 C C . LEU A 1 67 ? -24.085 5.072 7.646 1.00 91.25 67 LEU A C 1
ATOM 502 O O . LEU A 1 67 ? -23.058 4.729 8.233 1.00 91.25 67 LEU A O 1
ATOM 506 N N . PRO A 1 68 ? -25.321 4.897 8.149 1.00 73.56 68 PRO A N 1
ATOM 507 C CA . PRO A 1 68 ? -25.594 4.150 9.376 1.00 73.56 68 PRO A CA 1
ATOM 508 C C . PRO A 1 68 ? -25.362 2.642 9.218 1.00 73.56 68 PRO A C 1
ATOM 510 O O . PRO A 1 68 ? -25.544 2.121 8.092 1.00 73.56 68 PRO A O 1
#